Protein AF-A0A7Y7IWS6-F1 (afdb_monomer_lite)

Radius of gyration: 16.98 Å; chains: 1; bounding box: 53×22×28 Å

Sequence (57 aa):
MPSIGPACASSRERSAAAERLVSLRLDQDVLDGWRGTGPGWRSRLNDALRDALKRAG

Secondary structure (DSSP, 8-state):
----------------S----------HHHHHHHHHT-TTHHHHHHHHHHHHHHHH-

Organism: NCBI:txid1216886

Foldseek 3Di:
DDDDDDDDDPPPVPPPPPPDPDPDDDDPVVVVVLVVVDPCSVVVVVVVVVVVVVVVD

Structure (mmCIF, N/CA/C/O backbone):
data_AF-A0A7Y7IWS6-F1
#
_entry.id   AF-A0A7Y7IWS6-F1
#
loop_
_atom_site.group_PDB
_atom_site.id
_atom_site.type_symbol
_atom_site.label_atom_id
_atom_site.label_alt_id
_atom_site.label_comp_id
_atom_site.label_asym_id
_atom_site.label_entity_id
_atom_site.label_seq_id
_atom_site.pdbx_PDB_ins_code
_atom_site.Cartn_x
_atom_site.Cartn_y
_atom_site.Cartn_z
_atom_site.occupancy
_atom_site.B_iso_or_equiv
_atom_site.auth_seq_id
_atom_site.auth_comp_id
_atom_site.auth_asym_id
_atom_site.auth_atom_id
_atom_site.pdbx_PDB_model_num
ATOM 1 N N . MET A 1 1 ? 43.751 -1.275 10.180 1.00 53.69 1 MET A N 1
ATOM 2 C CA . MET A 1 1 ? 42.409 -1.651 9.672 1.00 53.69 1 MET A CA 1
ATOM 3 C C . MET A 1 1 ? 41.897 -0.482 8.846 1.00 53.69 1 MET A C 1
ATOM 5 O O . MET A 1 1 ? 42.022 0.635 9.337 1.00 53.69 1 MET A O 1
ATOM 9 N N . PRO A 1 2 ? 41.500 -0.707 7.581 1.00 53.78 2 PRO A N 1
ATOM 10 C CA . PRO A 1 2 ? 40.140 -1.174 7.277 1.00 53.78 2 PRO A CA 1
ATOM 11 C C . PRO A 1 2 ? 40.088 -2.327 6.249 1.00 53.78 2 PRO A C 1
ATOM 13 O O . PRO A 1 2 ? 40.810 -2.315 5.258 1.00 53.78 2 PRO A O 1
ATOM 16 N N . SER A 1 3 ? 39.215 -3.311 6.487 1.00 56.66 3 SER A N 1
ATOM 17 C CA . SER A 1 3 ? 38.865 -4.362 5.517 1.00 56.66 3 SER A CA 1
ATOM 18 C C . SER A 1 3 ? 37.629 -3.945 4.729 1.00 56.66 3 SER A C 1
ATOM 20 O O . SER A 1 3 ? 36.612 -3.585 5.318 1.00 56.66 3 SER A O 1
ATOM 22 N N . ILE A 1 4 ? 37.714 -4.037 3.406 1.00 57.38 4 ILE A N 1
ATOM 23 C CA . ILE A 1 4 ? 36.594 -3.899 2.474 1.00 57.38 4 ILE A CA 1
ATOM 24 C C . ILE A 1 4 ? 36.016 -5.299 2.237 1.00 57.38 4 ILE A C 1
ATOM 26 O O . ILE A 1 4 ? 36.747 -6.205 1.846 1.00 57.38 4 ILE A O 1
ATOM 30 N N . GLY A 1 5 ? 34.710 -5.469 2.441 1.00 47.03 5 GLY A N 1
ATOM 31 C CA . GLY A 1 5 ? 33.939 -6.606 1.934 1.00 47.03 5 GLY A CA 1
ATOM 32 C C . GLY A 1 5 ? 32.798 -6.090 1.044 1.00 47.03 5 GLY A C 1
ATOM 33 O O . GLY A 1 5 ? 32.140 -5.129 1.447 1.00 47.03 5 GLY A O 1
ATOM 34 N N . PRO A 1 6 ? 32.546 -6.660 -0.150 1.00 70.44 6 PRO A N 1
ATOM 35 C CA . PRO A 1 6 ? 31.443 -6.243 -1.008 1.00 70.44 6 PRO A CA 1
ATOM 36 C C . PRO A 1 6 ? 30.220 -7.143 -0.783 1.00 70.44 6 PRO A C 1
ATOM 38 O O . PRO A 1 6 ? 30.279 -8.340 -1.053 1.00 70.44 6 PRO A O 1
ATOM 41 N N . ALA A 1 7 ? 29.093 -6.585 -0.332 1.00 45.94 7 ALA A N 1
ATOM 42 C CA . ALA A 1 7 ? 27.804 -7.269 -0.443 1.00 45.94 7 ALA A CA 1
ATOM 43 C C . ALA A 1 7 ? 26.610 -6.303 -0.447 1.00 45.94 7 ALA A C 1
ATOM 45 O O . ALA A 1 7 ? 26.367 -5.565 0.502 1.00 45.94 7 ALA A O 1
ATOM 46 N N . CYS A 1 8 ? 25.828 -6.436 -1.518 1.00 32.09 8 CYS A N 1
ATOM 47 C CA . CYS A 1 8 ? 24.472 -5.946 -1.739 1.00 32.09 8 CYS A CA 1
ATOM 48 C C . CYS A 1 8 ? 24.302 -4.454 -2.062 1.00 32.09 8 CYS A C 1
ATOM 50 O O . CYS A 1 8 ? 23.981 -3.605 -1.231 1.00 32.09 8 CYS A O 1
ATOM 52 N N . ALA A 1 9 ? 24.431 -4.181 -3.359 1.00 54.09 9 ALA A N 1
ATOM 53 C CA . ALA A 1 9 ? 23.838 -3.041 -4.024 1.00 54.09 9 ALA A CA 1
ATOM 54 C C . ALA A 1 9 ? 22.344 -2.918 -3.668 1.00 54.09 9 ALA A C 1
ATOM 56 O O . ALA A 1 9 ? 21.501 -3.607 -4.232 1.00 54.09 9 ALA A O 1
ATOM 57 N N . SER A 1 10 ? 21.996 -1.984 -2.784 1.00 47.00 10 SER A N 1
ATOM 58 C CA . SER A 1 10 ? 20.696 -1.319 -2.867 1.00 47.00 10 SER A CA 1
ATOM 59 C C . SER A 1 10 ? 20.902 0.058 -3.478 1.00 47.00 10 SER A C 1
ATOM 61 O O . SER A 1 10 ? 20.554 1.092 -2.914 1.00 47.00 10 SER A O 1
ATOM 63 N N . SER A 1 11 ? 21.386 0.058 -4.723 1.00 47.25 11 SER A N 1
ATOM 64 C CA . SER A 1 11 ? 20.790 0.987 -5.674 1.00 47.25 11 SER A CA 1
ATOM 65 C C . SER A 1 11 ? 19.325 0.569 -5.799 1.00 47.25 11 SER A C 1
ATOM 67 O O . SER A 1 11 ? 18.915 -0.095 -6.744 1.00 47.25 11 SER A O 1
ATOM 69 N N . ARG A 1 12 ? 18.501 0.922 -4.806 1.00 52.97 12 ARG A N 1
ATOM 70 C CA . ARG A 1 12 ? 17.145 1.307 -5.146 1.00 52.97 12 ARG A CA 1
ATOM 71 C C . ARG A 1 12 ? 17.356 2.611 -5.867 1.00 52.97 12 ARG A C 1
ATOM 73 O O . ARG A 1 12 ? 17.434 3.659 -5.228 1.00 52.97 12 ARG A O 1
ATOM 80 N N . GLU A 1 13 ? 17.616 2.458 -7.167 1.00 46.28 13 GLU A N 1
ATOM 81 C CA . GLU A 1 13 ? 17.331 3.413 -8.219 1.00 46.28 13 GLU A CA 1
ATOM 82 C C . GLU A 1 13 ? 16.425 4.457 -7.600 1.00 46.28 13 GLU A C 1
ATOM 84 O O . GLU A 1 13 ? 15.305 4.118 -7.204 1.00 46.28 13 GLU A O 1
ATOM 89 N N . ARG A 1 14 ? 16.970 5.646 -7.315 1.00 46.03 14 ARG A N 1
ATOM 90 C CA . ARG A 1 14 ? 16.186 6.729 -6.733 1.00 46.03 14 ARG A CA 1
ATOM 91 C C . ARG A 1 14 ? 15.015 6.872 -7.676 1.00 46.03 14 ARG A C 1
ATOM 93 O O . ARG A 1 14 ? 15.242 7.363 -8.775 1.00 46.03 14 ARG A O 1
ATOM 100 N N . SER A 1 15 ? 13.855 6.321 -7.315 1.00 48.56 15 SER A N 1
ATOM 101 C CA . SER A 1 15 ? 12.769 6.123 -8.260 1.00 48.56 15 SER A CA 1
ATOM 102 C C . SER A 1 15 ? 12.467 7.485 -8.845 1.00 48.56 15 SER 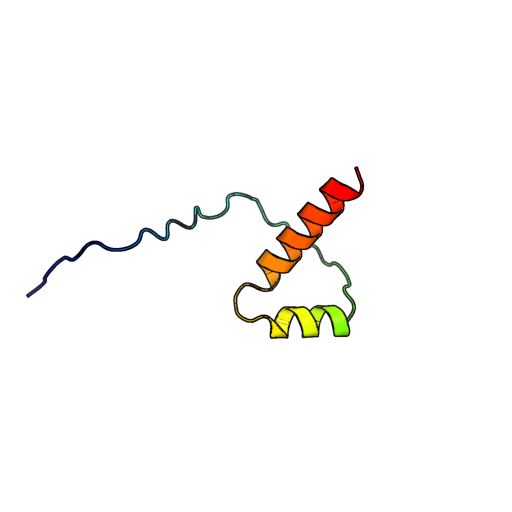A C 1
ATOM 104 O O . SER A 1 15 ? 11.860 8.330 -8.202 1.00 48.56 15 SER A O 1
ATOM 106 N N . ALA A 1 16 ? 12.931 7.697 -10.073 1.00 48.22 16 ALA A N 1
ATOM 107 C CA . ALA A 1 16 ? 12.707 8.897 -10.856 1.00 48.22 16 ALA A CA 1
ATOM 108 C C . ALA A 1 16 ? 11.250 8.950 -11.345 1.00 48.22 16 ALA A C 1
ATOM 110 O O . ALA A 1 16 ? 10.892 9.759 -12.195 1.00 48.22 16 ALA A O 1
ATOM 111 N N . ALA A 1 17 ? 10.385 8.087 -10.803 1.00 55.81 17 ALA A N 1
ATOM 112 C CA . ALA A 1 17 ? 8.961 8.301 -10.803 1.00 55.81 17 ALA A CA 1
ATOM 113 C C . ALA A 1 17 ? 8.703 9.449 -9.831 1.00 55.81 17 ALA A C 1
ATOM 115 O O . ALA A 1 17 ? 8.741 9.255 -8.621 1.00 55.81 17 ALA A O 1
ATOM 116 N N . ALA A 1 18 ? 8.477 10.647 -10.366 1.00 55.59 18 ALA A N 1
ATOM 117 C CA . ALA A 1 18 ? 7.964 11.771 -9.606 1.00 55.59 18 ALA A CA 1
ATOM 118 C C . ALA A 1 18 ? 6.643 11.351 -8.938 1.00 55.59 18 ALA A C 1
ATOM 120 O O . ALA A 1 18 ? 5.567 11.455 -9.529 1.00 55.59 18 ALA A O 1
ATOM 121 N N . GLU A 1 19 ? 6.731 10.809 -7.724 1.00 63.81 19 GLU A N 1
ATOM 122 C CA . GLU A 1 19 ? 5.585 10.526 -6.878 1.00 63.81 19 GLU A CA 1
ATOM 123 C C . GLU A 1 19 ? 4.958 11.878 -6.566 1.00 63.81 19 GLU A C 1
ATOM 125 O O . GLU A 1 19 ? 5.468 12.672 -5.773 1.00 63.81 19 GLU A O 1
ATOM 130 N N . ARG A 1 20 ? 3.877 12.194 -7.275 1.00 64.50 20 ARG A N 1
ATOM 131 C CA . ARG A 1 20 ? 3.138 13.423 -7.032 1.00 64.50 20 ARG A CA 1
ATOM 132 C C . ARG A 1 20 ? 2.465 13.281 -5.679 1.00 64.50 20 ARG A C 1
ATOM 134 O O . ARG A 1 20 ? 1.701 12.343 -5.456 1.00 64.50 20 ARG A O 1
ATOM 141 N N . LEU A 1 21 ? 2.754 14.221 -4.784 1.00 68.75 21 LEU A N 1
ATOM 142 C CA . LEU A 1 21 ? 2.010 14.356 -3.544 1.00 68.75 21 LEU A CA 1
ATOM 143 C C . LEU A 1 21 ? 0.560 14.680 -3.918 1.00 68.75 21 LEU A C 1
ATOM 145 O O . LEU A 1 21 ? 0.253 15.797 -4.330 1.00 68.75 21 LEU A O 1
ATOM 149 N N . VAL A 1 22 ? -0.309 13.677 -3.835 1.00 69.81 22 VAL A N 1
ATOM 150 C CA . VAL A 1 22 ? -1.742 13.825 -4.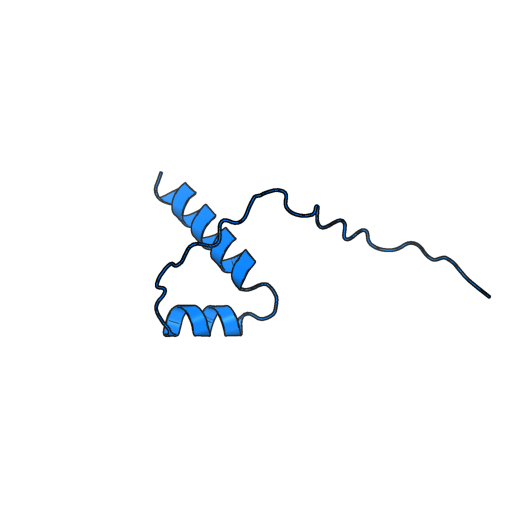068 1.00 69.81 22 VAL A CA 1
ATOM 151 C C . VAL A 1 22 ? -2.468 13.686 -2.738 1.00 69.81 22 VAL A C 1
ATOM 153 O O . VAL A 1 22 ? -2.252 12.729 -1.992 1.00 69.81 22 VAL A O 1
ATOM 156 N N . SER A 1 23 ? -3.329 14.652 -2.431 1.00 70.56 23 SER A N 1
ATOM 157 C CA . SER A 1 23 ? -4.219 14.587 -1.273 1.00 70.56 23 SER A CA 1
ATOM 158 C C . SER A 1 23 ? -5.418 13.702 -1.614 1.00 70.56 23 SER A C 1
ATOM 160 O O . SER A 1 23 ? -6.485 14.197 -1.966 1.00 70.56 23 SER A O 1
ATOM 162 N N . LEU A 1 24 ? -5.228 12.383 -1.563 1.00 78.06 24 LEU A N 1
ATOM 163 C CA . LEU A 1 24 ? -6.304 11.401 -1.699 1.00 78.06 24 LEU A CA 1
ATOM 164 C C . LEU A 1 24 ? -6.880 11.072 -0.317 1.00 78.06 24 LEU A C 1
ATOM 166 O O . LEU A 1 24 ? -6.134 10.766 0.613 1.00 78.06 24 LEU A O 1
ATOM 170 N N . ARG A 1 25 ? -8.210 11.103 -0.181 1.00 80.12 25 ARG A N 1
ATOM 171 C CA . ARG A 1 25 ? -8.890 10.620 1.028 1.00 80.12 25 ARG A CA 1
ATOM 172 C C . ARG A 1 25 ? -9.047 9.104 0.928 1.00 80.12 25 ARG A C 1
ATOM 174 O O . ARG A 1 25 ? -9.884 8.625 0.173 1.00 80.12 25 ARG A O 1
ATOM 181 N N . LEU A 1 26 ? -8.223 8.374 1.672 1.00 82.12 26 LEU A N 1
ATOM 182 C CA . LEU A 1 26 ? -8.433 6.956 1.959 1.00 82.12 26 LEU A CA 1
ATOM 183 C C . LEU A 1 26 ? -9.188 6.807 3.282 1.00 82.12 26 LEU A C 1
ATOM 185 O O . LEU A 1 26 ? -9.070 7.661 4.163 1.00 82.12 26 LEU A O 1
ATOM 189 N N . ASP A 1 27 ? -9.951 5.724 3.403 1.00 88.62 27 ASP A N 1
ATOM 190 C CA . ASP A 1 27 ? -10.586 5.354 4.665 1.00 88.62 27 ASP A CA 1
ATOM 191 C C . ASP A 1 27 ? -9.533 5.045 5.747 1.00 88.62 27 ASP A C 1
ATOM 193 O O . ASP A 1 27 ? -8.415 4.609 5.445 1.00 88.62 27 ASP A O 1
ATOM 197 N N . GLN A 1 28 ? -9.881 5.300 7.010 1.00 85.31 28 GLN A N 1
ATOM 198 C CA . GLN A 1 28 ? -8.976 5.086 8.139 1.00 85.31 28 GLN A CA 1
ATOM 199 C C . GLN A 1 28 ? -8.637 3.609 8.344 1.00 85.31 28 GLN A C 1
ATOM 201 O O . GLN A 1 28 ? -7.484 3.316 8.648 1.00 85.31 28 GLN A O 1
ATOM 206 N N . ASP A 1 29 ? -9.593 2.702 8.138 1.00 89.06 29 ASP A N 1
ATOM 207 C CA . ASP A 1 29 ? -9.391 1.258 8.299 1.00 89.06 29 ASP A CA 1
ATOM 208 C C . ASP A 1 29 ? -8.369 0.733 7.284 1.00 89.06 29 ASP A C 1
ATOM 210 O O . ASP A 1 29 ? -7.404 0.048 7.622 1.00 89.06 29 ASP A O 1
ATOM 214 N N . VAL A 1 30 ? -8.494 1.195 6.038 1.00 87.12 30 VAL A N 1
ATOM 215 C CA . VAL A 1 30 ? -7.556 0.872 4.962 1.00 87.12 30 VAL A CA 1
ATOM 216 C C . VAL A 1 30 ? -6.16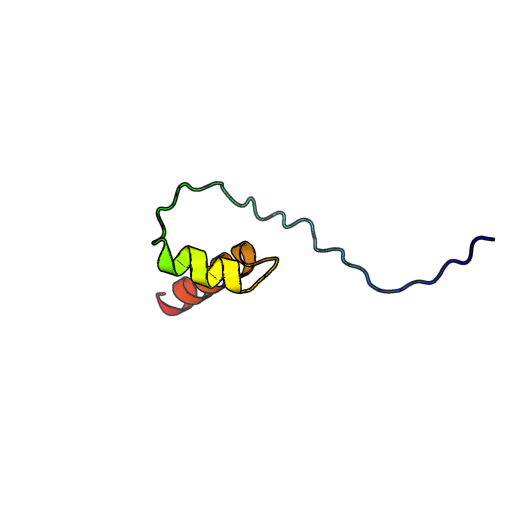1 1.395 5.303 1.00 87.12 30 VAL A C 1
ATOM 218 O O . VAL A 1 30 ? -5.185 0.651 5.226 1.00 87.12 30 VAL A O 1
ATOM 221 N N . LEU A 1 31 ? -6.043 2.666 5.705 1.00 85.38 31 LEU A N 1
ATOM 222 C CA . LEU A 1 31 ? -4.754 3.245 6.094 1.00 85.38 31 LEU A CA 1
ATOM 223 C C . LEU A 1 31 ? -4.114 2.508 7.271 1.00 85.38 31 LEU A C 1
ATOM 225 O O . LEU A 1 31 ? -2.895 2.338 7.275 1.00 85.38 31 LEU A O 1
ATOM 229 N N . ASP A 1 32 ? -4.899 2.092 8.260 1.00 88.25 32 ASP A N 1
ATOM 230 C CA . ASP A 1 32 ? -4.402 1.348 9.412 1.00 88.25 32 ASP A CA 1
ATOM 231 C C . ASP A 1 32 ? -3.908 -0.045 9.017 1.00 88.25 32 ASP A C 1
ATOM 233 O O . ASP A 1 32 ? -2.758 -0.387 9.299 1.00 88.25 32 ASP A O 1
ATOM 237 N N . GLY A 1 33 ? -4.699 -0.778 8.228 1.00 89.50 33 GLY A N 1
ATOM 238 C CA . GLY A 1 33 ? -4.310 -2.074 7.680 1.00 89.50 33 GLY A CA 1
ATOM 239 C C . GLY A 1 33 ? -3.000 -2.001 6.894 1.00 89.50 33 GLY A C 1
ATOM 240 O O . GLY A 1 33 ? -2.095 -2.809 7.107 1.00 89.50 33 GLY A O 1
ATOM 241 N N . TRP A 1 34 ? -2.830 -0.979 6.048 1.00 85.31 34 TRP A N 1
ATOM 242 C CA . TRP A 1 34 ? -1.570 -0.779 5.333 1.00 85.31 34 TRP A CA 1
ATOM 243 C C . TRP A 1 34 ? -0.429 -0.392 6.270 1.00 85.31 34 TRP A C 1
ATOM 245 O O . TRP A 1 34 ? 0.649 -0.979 6.163 1.00 85.31 34 TRP A O 1
ATOM 255 N N . ARG A 1 35 ? -0.638 0.531 7.218 1.00 84.00 35 ARG A N 1
ATOM 256 C CA . ARG A 1 35 ? 0.384 0.883 8.220 1.00 84.00 35 ARG A CA 1
ATOM 257 C C . ARG A 1 35 ? 0.832 -0.333 9.038 1.00 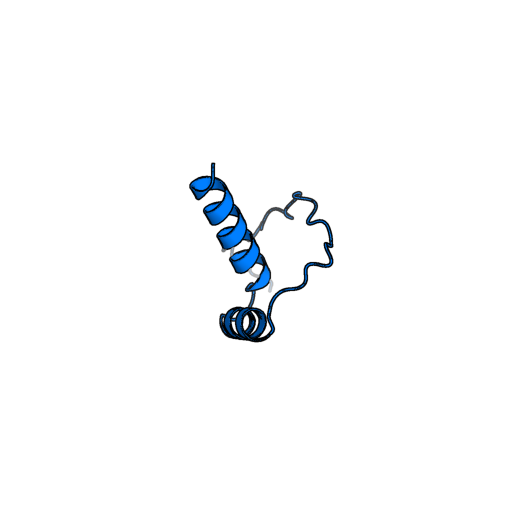84.00 35 ARG A C 1
ATOM 259 O O . ARG A 1 35 ? 2.025 -0.444 9.322 1.00 84.00 35 ARG A O 1
ATOM 266 N N . GLY A 1 36 ? -0.071 -1.273 9.316 1.00 88.62 36 GLY A N 1
ATOM 267 C CA . GLY A 1 36 ? 0.214 -2.549 9.976 1.00 88.62 36 GLY A CA 1
ATOM 268 C C . GLY A 1 36 ? 1.117 -3.498 9.176 1.00 88.62 36 GLY A C 1
ATOM 269 O O . GLY A 1 36 ? 1.789 -4.340 9.765 1.00 88.62 36 GLY A O 1
ATOM 270 N N . THR A 1 37 ? 1.226 -3.340 7.849 1.00 82.62 37 THR A N 1
ATOM 271 C CA . THR A 1 37 ? 2.097 -4.192 7.005 1.00 82.62 37 THR A CA 1
ATOM 272 C C . THR A 1 37 ? 3.599 -3.892 7.127 1.00 82.62 37 THR A C 1
ATOM 274 O O . THR A 1 37 ? 4.420 -4.595 6.524 1.00 82.62 37 THR A O 1
ATOM 277 N N . GLY A 1 38 ? 3.972 -2.866 7.898 1.00 82.12 38 GLY A N 1
ATOM 278 C CA . GLY A 1 38 ? 5.358 -2.524 8.206 1.00 82.12 38 GLY A CA 1
ATOM 279 C C . GLY A 1 38 ? 6.000 -1.501 7.252 1.00 82.12 38 GLY A C 1
ATOM 280 O O . GLY A 1 38 ? 5.313 -0.807 6.490 1.00 82.12 38 GLY A O 1
ATOM 281 N N . PRO A 1 39 ? 7.337 -1.335 7.309 1.00 80.81 39 PRO A N 1
ATOM 282 C CA . PRO A 1 39 ? 8.0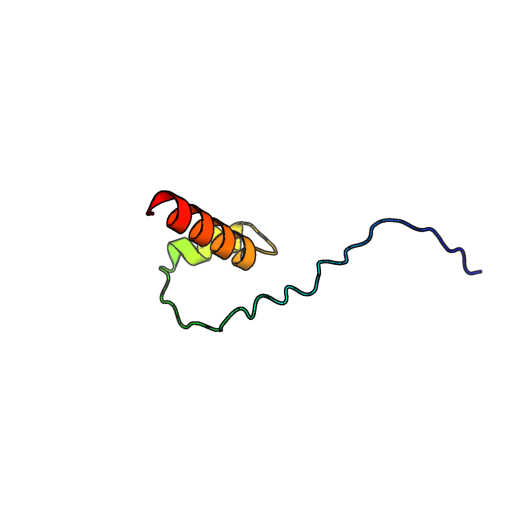39 -0.314 6.536 1.00 80.81 39 PRO A CA 1
ATOM 283 C C . PRO A 1 39 ? 7.838 -0.522 5.028 1.00 80.81 39 PRO A C 1
ATOM 285 O O . PRO A 1 39 ? 7.985 -1.626 4.510 1.00 80.81 39 PRO A O 1
ATOM 288 N N . GLY A 1 40 ? 7.511 0.558 4.310 1.00 83.88 40 GLY A N 1
ATOM 289 C CA . GLY A 1 40 ? 7.238 0.515 2.867 1.00 83.88 40 GLY A CA 1
ATOM 290 C C . GLY A 1 40 ? 5.767 0.307 2.484 1.00 83.88 40 GLY A C 1
ATOM 291 O O . GLY A 1 40 ? 5.473 0.141 1.301 1.00 83.88 40 GLY A O 1
ATOM 292 N N . TRP A 1 41 ? 4.833 0.375 3.440 1.00 88.38 41 TRP A N 1
ATOM 293 C CA . TRP A 1 41 ? 3.392 0.255 3.175 1.00 88.38 41 TRP A CA 1
ATOM 294 C C . TRP A 1 41 ? 2.864 1.215 2.097 1.00 88.38 41 TRP A C 1
ATOM 296 O O . TRP A 1 41 ? 1.986 0.847 1.323 1.00 88.38 41 TRP A O 1
ATOM 306 N N . ARG A 1 42 ? 3.439 2.420 1.980 1.00 84.62 42 ARG A N 1
ATOM 307 C CA . ARG A 1 42 ? 3.089 3.388 0.925 1.00 84.62 42 ARG A CA 1
ATOM 308 C C . ARG A 1 42 ? 3.429 2.869 -0.472 1.00 84.62 42 ARG A C 1
ATOM 310 O O . ARG A 1 42 ? 2.614 2.982 -1.381 1.00 84.62 42 ARG A O 1
ATOM 317 N N . SER A 1 43 ? 4.611 2.276 -0.635 1.00 84.06 43 SER A N 1
ATOM 318 C CA . SER A 1 43 ? 5.031 1.684 -1.907 1.00 84.06 43 SER A CA 1
ATOM 319 C C . SER A 1 43 ? 4.186 0.461 -2.253 1.00 84.06 43 SER A C 1
ATOM 321 O O . SER A 1 43 ? 3.834 0.291 -3.415 1.00 84.06 43 SER A O 1
ATOM 323 N N . ARG A 1 44 ? 3.796 -0.346 -1.255 1.00 85.56 44 ARG A N 1
ATOM 324 C CA . ARG A 1 44 ? 2.863 -1.465 -1.462 1.00 85.56 44 ARG A CA 1
ATOM 325 C C . ARG A 1 44 ? 1.471 -1.004 -1.888 1.00 85.56 44 ARG A C 1
ATOM 327 O O . ARG A 1 44 ? 0.921 -1.565 -2.826 1.00 85.56 44 ARG A O 1
ATOM 334 N N . LEU A 1 45 ? 0.930 0.035 -1.253 1.00 86.56 45 LEU A N 1
ATOM 335 C CA . LEU A 1 45 ? -0.352 0.623 -1.645 1.00 86.56 45 LEU A CA 1
ATOM 336 C C . LEU A 1 45 ? -0.299 1.159 -3.083 1.00 86.56 45 LEU A C 1
ATOM 338 O O . LEU A 1 45 ? -1.223 0.947 -3.862 1.00 86.56 45 LEU A O 1
ATOM 342 N N . ASN A 1 46 ? 0.806 1.802 -3.462 1.00 86.62 46 ASN A N 1
ATOM 343 C CA . ASN A 1 46 ? 1.012 2.273 -4.829 1.00 86.62 46 ASN A CA 1
ATOM 344 C C . ASN A 1 46 ? 1.099 1.118 -5.845 1.00 86.62 46 ASN A C 1
ATOM 346 O O . ASN A 1 46 ? 0.579 1.244 -6.950 1.00 86.62 46 ASN A O 1
ATOM 350 N N . ASP A 1 47 ? 1.721 -0.005 -5.483 1.00 88.62 47 ASP A N 1
ATOM 351 C CA . ASP A 1 47 ? 1.782 -1.199 -6.336 1.00 88.62 47 ASP A CA 1
ATOM 352 C C . ASP A 1 47 ? 0.402 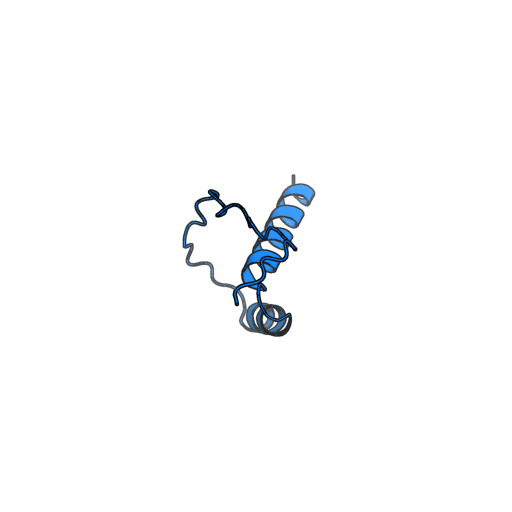-1.855 -6.507 1.00 88.62 47 ASP A C 1
ATOM 354 O O . ASP A 1 47 ? -0.019 -2.122 -7.630 1.00 88.62 47 ASP A O 1
ATOM 358 N N . ALA A 1 48 ? -0.364 -1.981 -5.418 1.00 89.31 48 ALA A N 1
ATOM 359 C CA . ALA A 1 48 ? -1.745 -2.465 -5.452 1.00 89.31 48 ALA A CA 1
ATOM 360 C C . ALA A 1 48 ? -2.654 -1.589 -6.332 1.00 89.31 48 ALA A C 1
ATOM 362 O O . ALA A 1 48 ? -3.446 -2.111 -7.114 1.00 89.31 48 ALA A O 1
ATOM 363 N N . LEU A 1 49 ? -2.513 -0.259 -6.261 1.00 86.88 49 LEU A N 1
ATOM 364 C CA . LEU A 1 49 ? -3.242 0.662 -7.141 1.00 86.88 49 LEU A CA 1
ATOM 365 C C . LEU A 1 49 ? -2.852 0.478 -8.615 1.00 86.88 49 LEU A C 1
ATOM 367 O O . LEU A 1 49 ? -3.717 0.517 -9.489 1.00 86.88 49 LEU A O 1
ATOM 371 N N . ARG A 1 50 ? -1.567 0.245 -8.908 1.00 87.88 50 ARG A N 1
ATOM 372 C CA . ARG A 1 50 ? -1.095 -0.039 -10.273 1.00 87.88 50 ARG A CA 1
ATOM 373 C C . ARG A 1 50 ? -1.645 -1.360 -10.803 1.00 87.88 50 ARG A C 1
ATOM 375 O O . ARG A 1 50 ? -2.031 -1.410 -11.966 1.00 87.88 50 ARG A O 1
ATOM 382 N N . ASP A 1 51 ? -1.686 -2.408 -9.982 1.00 90.75 51 ASP A N 1
ATOM 383 C CA . ASP A 1 51 ? -2.283 -3.697 -10.357 1.00 90.75 51 ASP A CA 1
ATOM 384 C C . ASP A 1 51 ? -3.789 -3.562 -10.614 1.00 90.75 51 ASP A C 1
ATOM 386 O O . ASP A 1 51 ? -4.290 -4.038 -11.630 1.00 90.75 51 ASP A O 1
ATOM 390 N N . ALA A 1 52 ? -4.500 -2.824 -9.758 1.00 90.12 52 ALA A N 1
ATOM 391 C CA . ALA A 1 52 ? -5.922 -2.551 -9.942 1.00 90.12 52 ALA A CA 1
ATOM 392 C C . ALA A 1 52 ? -6.209 -1.823 -11.267 1.00 90.12 52 ALA A C 1
ATOM 394 O O . ALA A 1 52 ? -7.132 -2.206 -11.981 1.00 90.12 52 ALA A O 1
ATOM 395 N N . LEU A 1 53 ? -5.389 -0.832 -11.642 1.00 90.50 53 LEU A N 1
ATOM 396 C CA . LEU A 1 53 ? -5.510 -0.153 -12.938 1.00 90.50 53 LEU A CA 1
ATOM 397 C C . LEU A 1 53 ? -5.291 -1.102 -14.124 1.00 90.50 53 LEU A C 1
ATOM 399 O O . LEU A 1 53 ? -6.001 -0.990 -15.116 1.00 90.50 53 LEU A O 1
ATOM 403 N N . LYS A 1 54 ? -4.348 -2.049 -14.022 1.00 88.50 54 LYS A N 1
ATOM 404 C CA . LYS A 1 54 ? -4.117 -3.062 -15.070 1.00 88.50 54 LYS A CA 1
ATOM 405 C C . LYS A 1 54 ? -5.284 -4.031 -15.235 1.00 88.50 54 LYS A C 1
ATOM 407 O O . LYS A 1 54 ? -5.445 -4.575 -16.315 1.00 88.50 54 LYS A O 1
ATOM 412 N N . ARG A 1 55 ? -6.038 -4.295 -14.166 1.00 84.12 55 ARG A N 1
ATOM 413 C CA . ARG A 1 55 ? -7.226 -5.165 -14.199 1.00 84.12 55 ARG A CA 1
ATOM 414 C C . ARG A 1 55 ? -8.484 -4.439 -14.665 1.00 84.12 55 ARG A C 1
ATOM 416 O O . ARG A 1 55 ? -9.416 -5.090 -15.117 1.00 84.12 55 ARG A O 1
ATOM 423 N N . ALA A 1 56 ? -8.543 -3.128 -14.441 1.00 79.19 56 ALA A N 1
ATOM 424 C CA . ALA A 1 56 ? -9.687 -2.296 -14.796 1.00 79.19 56 ALA A CA 1
ATOM 425 C C . ALA A 1 56 ? -9.656 -1.820 -16.259 1.00 79.19 56 ALA A C 1
ATOM 427 O O . ALA A 1 56 ? -10.698 -1.410 -16.769 1.00 79.19 56 ALA A O 1
ATOM 428 N N . GLY A 1 57 ? -8.478 -1.833 -16.892 1.00 63.75 57 GLY A N 1
ATOM 429 C CA . GLY A 1 57 ? -8.311 -1.660 -18.339 1.00 63.75 57 GLY A CA 1
ATOM 430 C C . GLY A 1 57 ? -8.432 -2.982 -19.079 1.00 63.75 57 GLY A C 1
ATOM 431 O O . GLY A 1 57 ? -8.898 -2.932 -20.237 1.00 63.75 57 GLY A O 1
#

InterPro domains:
  IPR025528 BrnA antitoxin of type II toxin-antitoxin system [PF14384] (14-53)

pLDDT: mean 72.85, std 16.63, range [32.09, 90.75]